Protein AF-A0A832II03-F1 (afdb_monomer_lite)

Organism: Fervidobacterium pennivorans (NCBI:txid93466)

Structure (mmCIF, N/CA/C/O backbone):
data_AF-A0A832II03-F1
#
_entry.id   AF-A0A832II03-F1
#
loop_
_atom_site.group_PDB
_atom_site.id
_atom_site.type_symbol
_atom_site.label_atom_id
_atom_site.label_alt_id
_atom_site.label_comp_id
_atom_site.label_asym_id
_atom_site.label_entity_id
_atom_site.label_seq_id
_atom_site.pdbx_PDB_ins_code
_atom_site.Cartn_x
_atom_site.Cartn_y
_atom_site.Cartn_z
_atom_site.occupancy
_atom_site.B_iso_or_equiv
_atom_site.auth_seq_id
_atom_site.auth_comp_id
_atom_site.auth_asym_id
_atom_site.auth_atom_id
_atom_site.pdbx_PDB_model_num
A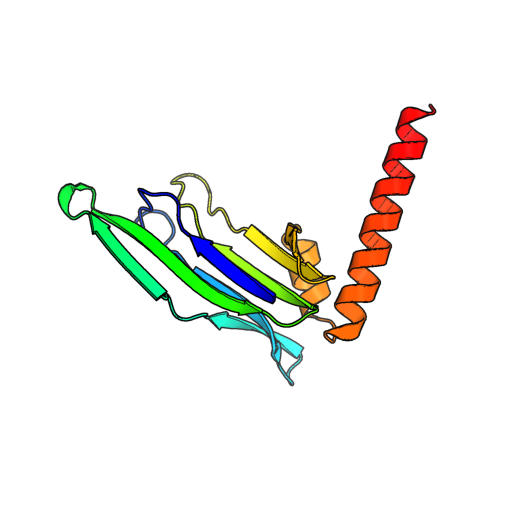TOM 1 N N . MET A 1 1 ? -9.110 -9.026 2.290 1.00 92.88 1 MET A N 1
ATOM 2 C CA . MET A 1 1 ? -9.206 -9.244 0.827 1.00 92.88 1 MET A CA 1
ATOM 3 C C . MET A 1 1 ? -7.901 -9.728 0.183 1.00 92.88 1 MET A C 1
ATOM 5 O O . MET A 1 1 ? -6.821 -9.451 0.701 1.00 92.88 1 MET A O 1
ATOM 9 N N . LEU A 1 2 ? -7.999 -10.399 -0.971 1.00 95.88 2 LEU A N 1
ATOM 10 C CA . LEU A 1 2 ? -6.869 -10.610 -1.886 1.00 95.88 2 LEU A CA 1
ATOM 11 C C . LEU A 1 2 ? -6.604 -9.318 -2.673 1.00 95.88 2 LEU A C 1
ATOM 13 O O . LEU A 1 2 ? -7.540 -8.725 -3.206 1.00 95.88 2 LEU A O 1
ATOM 17 N N . VAL A 1 3 ? -5.347 -8.885 -2.733 1.00 97.06 3 VAL A N 1
ATOM 18 C CA . VAL A 1 3 ? -4.917 -7.654 -3.403 1.00 97.06 3 VAL A CA 1
ATOM 19 C C . VAL A 1 3 ? -3.955 -7.985 -4.539 1.00 97.06 3 VAL A C 1
ATOM 21 O O . VAL A 1 3 ? -3.016 -8.762 -4.360 1.00 97.06 3 VAL A O 1
ATOM 24 N N . PHE A 1 4 ? -4.187 -7.346 -5.687 1.00 97.19 4 PHE A N 1
ATOM 25 C CA . PHE A 1 4 ? -3.299 -7.335 -6.843 1.00 97.19 4 PHE A CA 1
ATOM 26 C C . PHE A 1 4 ? -2.837 -5.895 -7.090 1.00 97.19 4 PHE A C 1
ATOM 28 O O . PHE A 1 4 ? -3.668 -5.001 -7.253 1.00 97.19 4 PHE A O 1
ATOM 35 N N . LEU A 1 5 ? -1.525 -5.671 -7.097 1.00 97.75 5 LEU A N 1
ATOM 36 C CA . LEU A 1 5 ? -0.912 -4.385 -7.436 1.00 97.75 5 LEU A CA 1
ATOM 37 C C . LEU A 1 5 ? 0.228 -4.607 -8.420 1.00 97.75 5 LEU A C 1
ATOM 39 O O . LEU A 1 5 ? 0.957 -5.592 -8.316 1.00 97.75 5 LEU A O 1
ATOM 43 N N . GLU A 1 6 ? 0.424 -3.662 -9.327 1.00 97.75 6 GLU A N 1
ATOM 44 C CA . GLU A 1 6 ? 1.474 -3.726 -10.335 1.00 97.75 6 GLU A CA 1
ATOM 45 C C . GLU A 1 6 ? 2.093 -2.356 -10.588 1.00 97.75 6 GLU A C 1
ATOM 47 O O . GLU A 1 6 ? 1.481 -1.318 -10.328 1.00 97.75 6 GLU A O 1
ATOM 52 N N . THR A 1 7 ? 3.335 -2.350 -11.061 1.00 96.94 7 THR A N 1
ATOM 53 C CA . THR A 1 7 ? 3.971 -1.117 -11.515 1.00 96.94 7 THR A CA 1
ATOM 54 C C . THR A 1 7 ? 3.406 -0.669 -12.854 1.00 96.94 7 THR A C 1
ATOM 56 O O . THR A 1 7 ? 2.843 -1.460 -13.609 1.00 96.94 7 THR A O 1
ATOM 59 N N . THR A 1 8 ? 3.683 0.579 -13.236 1.00 91.75 8 THR A N 1
ATOM 60 C CA . THR A 1 8 ? 3.617 0.935 -14.658 1.00 91.75 8 THR A CA 1
ATOM 61 C C . THR A 1 8 ? 4.563 0.033 -15.483 1.00 91.75 8 THR A C 1
ATOM 63 O O . THR A 1 8 ? 5.588 -0.414 -14.951 1.00 91.75 8 THR A O 1
ATOM 66 N N . PRO A 1 9 ? 4.265 -0.248 -16.770 1.00 86.69 9 PRO A N 1
ATOM 67 C CA . PRO A 1 9 ? 5.037 -1.207 -17.577 1.00 86.69 9 PRO A CA 1
ATOM 68 C C . PRO A 1 9 ? 6.535 -0.894 -17.724 1.00 86.69 9 PRO A C 1
ATOM 70 O O . PRO A 1 9 ? 7.348 -1.796 -17.897 1.00 86.69 9 PRO A O 1
ATOM 73 N N . ASP A 1 10 ? 6.910 0.383 -17.644 1.00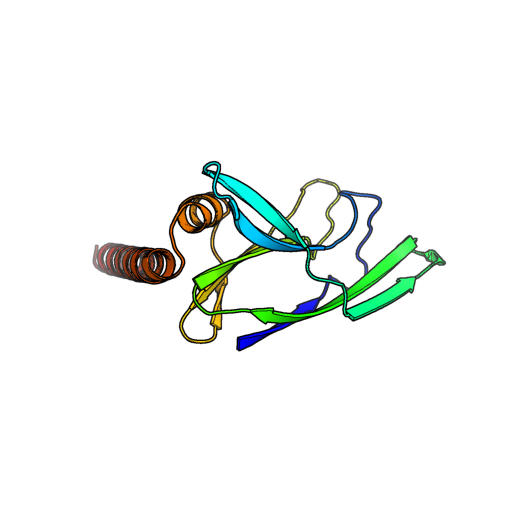 88.31 10 ASP A N 1
ATOM 74 C CA . ASP A 1 10 ? 8.281 0.865 -17.833 1.00 88.31 10 ASP A CA 1
ATOM 75 C C . ASP A 1 10 ? 8.847 1.492 -16.544 1.00 88.31 10 ASP A C 1
ATOM 77 O O . ASP A 1 10 ? 9.435 2.579 -16.569 1.00 88.31 10 ASP A O 1
ATOM 81 N N . PHE A 1 11 ? 8.670 0.837 -15.392 1.00 94.62 11 PHE A N 1
ATOM 82 C CA . PHE A 1 11 ? 9.200 1.349 -14.128 1.00 94.62 11 PHE A CA 1
ATOM 83 C C . PHE A 1 11 ? 10.731 1.454 -14.185 1.00 94.62 11 PHE A C 1
ATOM 85 O O . PHE A 1 11 ? 11.431 0.462 -14.387 1.00 94.62 11 PHE A O 1
ATOM 92 N N . ASP A 1 12 ? 11.263 2.662 -13.982 1.00 93.75 12 ASP A N 1
ATOM 93 C CA . ASP A 1 12 ? 12.704 2.928 -13.993 1.00 93.75 12 ASP A CA 1
ATOM 94 C C . ASP A 1 12 ? 13.235 3.105 -12.559 1.00 93.75 12 ASP A C 1
ATOM 96 O O . ASP A 1 12 ? 13.055 4.179 -11.968 1.00 93.75 12 ASP A O 1
ATOM 100 N N . PRO A 1 13 ? 13.919 2.095 -11.985 1.00 92.50 13 PRO A N 1
ATOM 101 C CA . PRO A 1 13 ? 14.408 2.167 -10.610 1.00 92.50 13 PRO A CA 1
ATOM 102 C C . PRO A 1 13 ? 15.524 3.191 -10.404 1.00 92.50 13 PRO A C 1
ATOM 104 O O . PRO A 1 13 ? 15.794 3.566 -9.265 1.00 92.50 13 PRO A O 1
ATOM 107 N N . ARG A 1 14 ? 16.168 3.677 -11.472 1.00 91.44 14 ARG A N 1
ATOM 108 C CA . ARG A 1 14 ? 17.268 4.650 -11.371 1.00 91.44 14 ARG A CA 1
ATOM 109 C C . ARG A 1 14 ? 16.780 6.050 -11.002 1.00 91.44 14 ARG A C 1
ATOM 111 O O . ARG A 1 14 ? 17.593 6.900 -10.663 1.00 91.44 14 ARG A O 1
ATOM 118 N N . LYS A 1 15 ? 15.468 6.302 -11.085 1.00 88.44 15 LYS A N 1
ATOM 119 C CA . LYS A 1 15 ? 14.873 7.611 -10.788 1.00 88.44 15 LYS A CA 1
ATOM 120 C C . LYS A 1 15 ? 14.687 7.830 -9.288 1.00 88.44 15 LYS A C 1
ATOM 122 O O . LYS A 1 15 ? 15.208 8.792 -8.747 1.00 88.44 15 LYS A O 1
ATOM 127 N N . GLN A 1 16 ? 13.921 6.957 -8.633 1.00 85.38 16 GLN A N 1
ATOM 128 C CA . GLN A 1 16 ? 13.508 7.123 -7.229 1.00 85.38 16 GLN A CA 1
ATOM 129 C C . GLN A 1 16 ? 13.766 5.861 -6.385 1.00 85.38 16 GLN A C 1
ATOM 131 O O . GLN A 1 16 ? 13.291 5.754 -5.256 1.00 85.38 16 GLN A O 1
ATOM 136 N N . GLY A 1 17 ? 14.519 4.891 -6.909 1.00 91.06 17 GLY A N 1
ATOM 137 C CA . GLY A 1 17 ? 14.690 3.568 -6.313 1.00 91.06 17 GLY A CA 1
ATOM 138 C C . GLY A 1 17 ? 13.621 2.573 -6.768 1.00 91.06 17 GLY A C 1
ATOM 139 O O . GLY A 1 17 ? 12.742 2.887 -7.570 1.00 91.06 17 GLY A O 1
ATOM 140 N N . HIS A 1 18 ? 13.706 1.347 -6.257 1.00 94.56 18 HIS A N 1
ATOM 141 C CA . HIS A 1 18 ? 12.824 0.257 -6.667 1.00 94.56 18 HIS A CA 1
ATOM 142 C C . HIS A 1 18 ? 11.373 0.452 -6.209 1.00 94.56 18 HIS A C 1
ATOM 144 O O . HIS A 1 18 ? 11.097 1.036 -5.159 1.00 94.56 18 HIS A O 1
ATOM 150 N N . ALA A 1 19 ? 10.457 -0.082 -7.013 1.00 96.69 19 ALA A N 1
ATOM 151 C CA . ALA A 1 19 ? 9.056 -0.269 -6.674 1.00 96.69 19 ALA A CA 1
ATOM 152 C C . ALA A 1 19 ? 8.891 -1.219 -5.485 1.00 96.69 19 ALA A C 1
ATOM 154 O O . ALA A 1 19 ? 9.604 -2.230 -5.382 1.00 96.69 19 ALA A O 1
ATOM 155 N N . TYR A 1 20 ? 7.917 -0.911 -4.634 1.00 97.81 20 TYR A N 1
ATOM 156 C CA . TYR A 1 20 ? 7.601 -1.689 -3.444 1.00 97.81 20 TYR A CA 1
ATOM 157 C C . TYR A 1 20 ? 6.13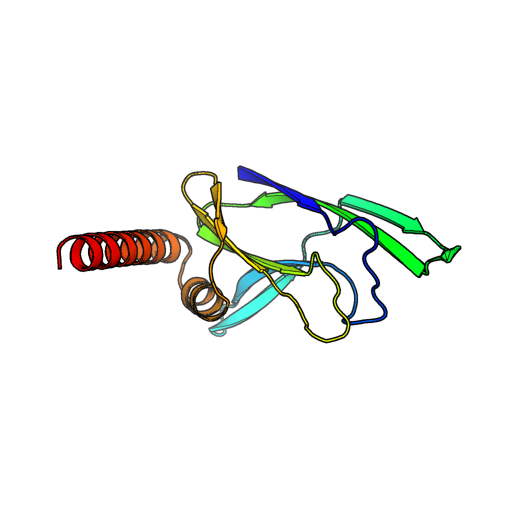1 -1.565 -3.050 1.00 97.81 20 TYR A C 1
ATOM 159 O O . TYR A 1 20 ? 5.448 -0.593 -3.382 1.00 97.81 20 TYR A O 1
ATOM 167 N N . VAL A 1 21 ? 5.699 -2.534 -2.248 1.00 98.50 21 VAL A N 1
ATOM 168 C CA . VAL A 1 21 ? 4.454 -2.520 -1.483 1.00 98.50 21 VAL A CA 1
ATOM 169 C C . VAL A 1 21 ? 4.817 -2.849 -0.038 1.00 98.50 21 VAL A C 1
ATOM 171 O O . VAL A 1 21 ? 5.600 -3.768 0.209 1.00 98.50 21 VAL A O 1
ATOM 174 N N . CYS A 1 22 ? 4.298 -2.093 0.925 1.00 98.56 22 CYS A N 1
ATOM 175 C CA . CYS A 1 22 ? 4.488 -2.399 2.340 1.00 98.56 22 CYS A CA 1
ATOM 176 C C . CYS A 1 22 ? 3.257 -2.064 3.178 1.00 98.56 22 CYS A C 1
ATOM 178 O O . CYS A 1 22 ? 2.506 -1.135 2.877 1.00 98.56 22 CYS A O 1
ATOM 180 N N . PHE A 1 23 ? 3.091 -2.799 4.272 1.00 98.44 23 PHE A N 1
ATOM 181 C CA . PHE A 1 23 ? 2.167 -2.438 5.334 1.00 98.44 23 PHE A CA 1
ATOM 182 C C . PHE A 1 23 ? 2.822 -1.428 6.275 1.00 98.44 23 PHE A C 1
ATOM 184 O O . PHE A 1 23 ? 3.964 -1.615 6.703 1.00 98.44 23 PHE A O 1
ATOM 191 N N . LEU A 1 24 ? 2.078 -0.391 6.655 1.00 98.12 24 LEU A N 1
ATOM 192 C CA . LEU A 1 24 ? 2.457 0.501 7.745 1.00 98.12 24 LEU A CA 1
ATOM 193 C C . LEU A 1 24 ? 1.960 -0.092 9.067 1.00 98.12 24 LEU A C 1
ATOM 195 O O . LEU A 1 24 ? 0.752 -0.196 9.307 1.00 98.12 24 LEU A O 1
ATOM 199 N N . LYS A 1 25 ? 2.892 -0.492 9.936 1.00 94.81 25 LYS A N 1
ATOM 200 C CA . LYS A 1 25 ? 2.588 -1.097 11.240 1.00 94.81 25 LYS A CA 1
ATOM 201 C C . LYS A 1 25 ? 3.130 -0.249 12.381 1.00 94.81 25 LYS A C 1
ATOM 203 O O . LYS A 1 25 ? 4.235 0.277 12.295 1.00 94.81 25 LYS A O 1
ATOM 208 N N . LEU A 1 26 ? 2.353 -0.143 13.456 1.00 94.25 26 LEU A N 1
ATOM 209 C CA . LEU A 1 26 ? 2.800 0.450 14.710 1.00 94.25 26 LEU A CA 1
ATOM 210 C C . LEU A 1 26 ? 3.553 -0.608 15.516 1.00 94.25 26 LEU A C 1
ATOM 212 O O . LEU A 1 26 ? 3.015 -1.680 15.789 1.00 94.25 26 LEU A O 1
ATOM 216 N N . THR A 1 27 ? 4.791 -0.318 15.889 1.00 92.00 27 THR A N 1
ATOM 217 C CA . THR A 1 27 ? 5.566 -1.159 16.801 1.00 92.00 27 THR A CA 1
ATOM 218 C C . THR A 1 27 ? 5.105 -0.963 18.242 1.00 92.00 27 THR A C 1
ATOM 220 O O . THR A 1 27 ? 4.510 0.057 18.588 1.00 92.00 27 THR A O 1
ATOM 223 N N . SER A 1 28 ? 5.471 -1.894 19.125 1.00 89.50 28 SER A N 1
ATOM 224 C CA . SER A 1 28 ? 5.276 -1.751 20.577 1.00 89.50 28 SER A CA 1
ATOM 225 C C . SER A 1 28 ? 5.945 -0.499 21.161 1.00 89.50 28 SER A C 1
ATOM 227 O O . SER A 1 28 ? 5.498 0.025 22.174 1.00 89.50 28 SER A O 1
ATOM 229 N N . SER A 1 29 ? 6.984 0.018 20.500 1.00 89.75 29 SER A N 1
ATOM 230 C CA . SER A 1 29 ? 7.663 1.272 20.848 1.00 89.75 29 SER A CA 1
ATOM 231 C C . SER A 1 29 ? 6.980 2.535 20.305 1.00 89.75 29 SER A C 1
ATOM 233 O O . SER A 1 29 ? 7.541 3.624 20.414 1.00 89.75 29 SER A O 1
ATOM 235 N N . GLY A 1 30 ? 5.803 2.412 19.683 1.00 88.31 30 GLY A N 1
ATOM 236 C CA . GLY A 1 30 ? 5.042 3.539 19.140 1.00 88.31 30 GLY A CA 1
ATOM 237 C C . GLY A 1 30 ? 5.593 4.109 17.827 1.00 88.31 30 GLY A C 1
ATOM 238 O O . GLY A 1 30 ? 5.160 5.176 17.389 1.00 88.31 30 GLY A O 1
ATOM 239 N N . LYS A 1 31 ? 6.540 3.424 17.174 1.00 93.75 31 LYS A N 1
ATOM 240 C CA . LYS A 1 31 ? 7.098 3.840 15.879 1.00 93.75 31 LYS A CA 1
ATOM 241 C C . LYS A 1 31 ? 6.329 3.188 14.739 1.00 93.75 31 LYS A C 1
ATOM 243 O O . LYS A 1 31 ? 5.932 2.032 14.831 1.00 93.75 31 LYS A O 1
ATOM 248 N N . ILE A 1 32 ? 6.157 3.910 13.635 1.00 96.12 32 ILE A N 1
ATOM 249 C CA . ILE A 1 32 ? 5.642 3.308 12.404 1.00 96.12 32 ILE A CA 1
ATOM 250 C C . ILE A 1 32 ? 6.803 2.672 11.646 1.00 96.12 32 ILE A C 1
ATOM 252 O O . ILE A 1 32 ? 7.798 3.338 11.357 1.00 96.12 32 ILE A O 1
ATOM 256 N N . VAL A 1 33 ? 6.651 1.398 11.303 1.00 96.50 33 VAL A N 1
ATOM 257 C CA . VAL A 1 33 ? 7.582 0.636 10.469 1.00 96.50 33 VAL A CA 1
ATOM 258 C C . VAL A 1 33 ? 6.901 0.168 9.190 1.00 96.50 33 VAL A C 1
ATOM 260 O O . VAL A 1 33 ? 5.676 0.051 9.121 1.00 96.50 33 VAL A O 1
ATOM 263 N N . ARG A 1 34 ? 7.725 -0.090 8.173 1.00 97.94 34 ARG A N 1
ATOM 264 C CA . ARG A 1 34 ? 7.312 -0.666 6.895 1.00 97.94 34 ARG A CA 1
ATOM 265 C C . ARG A 1 34 ? 7.591 -2.158 6.922 1.00 97.94 34 ARG A C 1
ATOM 267 O O . ARG A 1 34 ? 8.746 -2.559 7.025 1.00 97.94 34 ARG A O 1
ATOM 274 N N . GLU A 1 35 ? 6.543 -2.960 6.819 1.00 97.94 35 GLU A N 1
ATOM 275 C CA . GLU A 1 35 ? 6.662 -4.396 6.577 1.00 97.94 35 GLU A CA 1
ATOM 276 C C . GLU A 1 35 ? 6.463 -4.648 5.084 1.00 97.94 35 GLU A C 1
ATOM 278 O O . GLU A 1 35 ? 5.356 -4.499 4.566 1.00 97.94 35 GLU A O 1
ATOM 283 N N . PHE A 1 36 ? 7.555 -4.939 4.381 1.00 98.31 36 PHE A N 1
ATOM 284 C CA . PHE A 1 36 ? 7.542 -5.092 2.930 1.00 98.31 36 PHE A CA 1
ATOM 285 C C . PHE A 1 36 ? 6.885 -6.402 2.510 1.00 98.31 36 PHE A C 1
ATOM 287 O O . PHE A 1 36 ? 7.154 -7.459 3.075 1.00 98.31 36 PHE A O 1
ATOM 294 N N . VAL A 1 37 ? 6.044 -6.310 1.485 1.00 98.25 37 VAL A N 1
ATOM 295 C CA . VAL A 1 37 ? 5.423 -7.461 0.839 1.00 98.25 37 VAL A CA 1
ATOM 296 C C . VAL A 1 37 ? 6.370 -7.977 -0.236 1.00 98.25 37 VAL A C 1
ATOM 298 O O . VAL A 1 37 ? 6.865 -7.208 -1.070 1.00 98.25 37 VAL A O 1
ATOM 301 N N . GLU A 1 38 ? 6.613 -9.285 -0.221 1.00 97.38 38 GLU A N 1
ATOM 302 C CA . GLU A 1 38 ? 7.411 -9.942 -1.246 1.00 97.38 38 GLU A CA 1
ATOM 303 C C . GLU A 1 38 ? 6.753 -9.785 -2.618 1.00 97.38 38 GLU A C 1
ATOM 305 O O . GLU A 1 38 ? 5.535 -9.874 -2.786 1.00 97.38 38 GLU A O 1
ATOM 310 N N . ARG A 1 39 ? 7.584 -9.496 -3.612 1.00 96.50 39 ARG A N 1
ATOM 311 C CA . ARG A 1 39 ? 7.132 -9.306 -4.981 1.00 96.50 39 ARG A CA 1
ATOM 312 C C . ARG A 1 39 ? 6.826 -10.659 -5.610 1.00 96.50 39 ARG A C 1
ATOM 314 O O . ARG A 1 39 ? 7.653 -11.559 -5.552 1.00 96.50 39 ARG A O 1
ATOM 321 N N . SER A 1 40 ? 5.679 -10.776 -6.271 1.00 97.19 40 SER A N 1
ATOM 322 C CA . SER A 1 40 ? 5.244 -12.038 -6.875 1.00 97.19 40 SER A CA 1
ATOM 323 C C . SER A 1 40 ? 5.928 -12.319 -8.210 1.00 97.19 40 SER A C 1
ATOM 325 O O . SER A 1 40 ? 6.284 -13.459 -8.487 1.00 97.19 40 SER A O 1
ATOM 327 N N . SER A 1 41 ? 6.127 -11.299 -9.051 1.00 95.06 41 SER A N 1
ATOM 328 C CA . SER A 1 41 ? 6.871 -11.457 -10.306 1.00 95.06 41 SER A CA 1
ATOM 329 C C . SER A 1 41 ? 7.584 -10.171 -10.725 1.00 95.06 41 SER A C 1
ATOM 331 O O . SER A 1 41 ? 7.232 -9.073 -10.286 1.00 95.06 41 SER A O 1
ATOM 333 N N . THR A 1 42 ? 8.617 -10.307 -11.562 1.00 95.94 42 THR A N 1
ATOM 334 C CA . THR A 1 42 ? 9.312 -9.188 -12.220 1.00 95.94 42 THR A CA 1
ATOM 335 C C . THR A 1 42 ? 9.677 -9.568 -13.648 1.00 95.94 42 THR A C 1
ATOM 337 O O . THR A 1 42 ? 10.212 -10.651 -13.873 1.00 95.94 42 THR A O 1
ATOM 340 N N . ILE A 1 43 ? 9.469 -8.652 -14.591 1.00 95.94 43 ILE A N 1
ATOM 341 C CA . ILE A 1 43 ? 9.940 -8.759 -15.974 1.00 95.94 43 ILE A CA 1
ATOM 342 C C . ILE A 1 43 ? 10.904 -7.602 -16.227 1.00 95.94 43 ILE A C 1
ATOM 344 O O . ILE A 1 43 ? 10.499 -6.443 -16.241 1.00 95.94 43 ILE A O 1
ATOM 348 N N . TRP A 1 44 ? 12.191 -7.911 -16.394 1.00 96.12 44 TRP A N 1
ATOM 349 C CA . TRP A 1 44 ? 13.236 -6.916 -16.644 1.00 96.12 44 TRP A CA 1
ATOM 350 C C . TRP A 1 44 ? 13.416 -6.656 -18.143 1.00 96.12 44 TRP A C 1
ATOM 352 O O . TRP A 1 44 ? 13.588 -7.583 -18.934 1.00 96.12 44 TRP A O 1
ATOM 362 N N . HIS A 1 45 ? 13.445 -5.383 -18.530 1.00 93.25 45 HIS A N 1
ATOM 363 C CA . HIS A 1 45 ? 13.674 -4.934 -19.898 1.00 93.25 45 HIS A CA 1
ATOM 364 C C . HIS A 1 45 ? 15.071 -4.329 -20.035 1.00 93.25 45 HIS A C 1
ATOM 366 O O . HIS A 1 45 ? 15.276 -3.129 -19.835 1.00 93.25 45 HIS A O 1
ATOM 372 N N . ASP A 1 46 ? 16.045 -5.151 -20.434 1.00 92.00 46 ASP A N 1
ATOM 373 C CA . ASP A 1 46 ? 17.456 -4.762 -20.368 1.00 92.00 46 ASP A CA 1
ATOM 374 C C . ASP A 1 46 ? 17.813 -3.532 -21.214 1.00 92.00 46 ASP A C 1
ATOM 376 O O . ASP A 1 46 ? 18.511 -2.637 -20.743 1.00 92.00 46 ASP A O 1
ATOM 380 N N . ARG A 1 47 ? 17.260 -3.416 -22.426 1.00 93.75 47 ARG A N 1
ATOM 381 C CA . ARG A 1 47 ? 17.524 -2.266 -23.308 1.00 93.75 47 ARG A CA 1
ATOM 382 C C . ARG A 1 47 ? 17.071 -0.936 -22.700 1.00 93.75 47 ARG A C 1
ATOM 384 O O . ARG A 1 47 ? 17.733 0.080 -22.886 1.00 93.75 47 ARG A O 1
ATOM 391 N N . ARG A 1 48 ? 15.933 -0.931 -22.002 1.00 90.62 48 ARG A N 1
ATOM 392 C CA . ARG A 1 48 ? 15.365 0.273 -21.372 1.00 90.62 48 ARG A CA 1
ATOM 393 C C . ARG A 1 48 ? 15.893 0.480 -19.951 1.00 90.62 48 ARG A C 1
ATOM 395 O O . ARG A 1 48 ? 15.813 1.593 -19.433 1.00 90.62 48 ARG A O 1
ATOM 402 N N . LYS A 1 49 ? 16.471 -0.570 -19.354 1.00 93.69 49 LYS A N 1
ATOM 403 C CA . LYS A 1 49 ? 16.828 -0.659 -17.932 1.00 93.69 49 LYS A CA 1
ATOM 404 C C . LYS A 1 49 ? 15.616 -0.357 -17.036 1.00 93.69 49 LYS A C 1
ATOM 406 O O . LYS A 1 49 ? 15.738 0.320 -16.018 1.00 93.69 49 LYS A O 1
ATOM 411 N N . THR A 1 50 ? 14.450 -0.836 -17.464 1.00 95.38 50 THR A N 1
ATOM 412 C CA . THR A 1 50 ? 13.159 -0.721 -16.772 1.00 95.38 50 THR A CA 1
ATOM 413 C C . THR A 1 50 ? 12.624 -2.106 -16.438 1.00 95.38 50 THR A C 1
ATOM 415 O O . THR A 1 50 ? 13.143 -3.112 -16.925 1.00 95.38 50 THR A O 1
ATOM 418 N N . TYR A 1 51 ? 11.587 -2.180 -15.611 1.00 95.62 51 TYR A N 1
ATOM 419 C CA . TYR A 1 51 ? 10.878 -3.429 -15.373 1.00 95.62 51 TYR A CA 1
ATOM 420 C C . TYR A 1 51 ? 9.388 -3.233 -15.139 1.00 95.62 51 TYR A C 1
ATOM 422 O O . TYR A 1 51 ? 8.936 -2.156 -14.758 1.00 95.62 51 TYR A O 1
ATOM 430 N N . PHE A 1 52 ? 8.661 -4.330 -15.303 1.00 96.56 52 PHE A N 1
ATOM 431 C CA . PHE A 1 52 ? 7.323 -4.522 -14.770 1.00 96.56 52 PHE A CA 1
ATOM 432 C C . PHE A 1 52 ? 7.399 -5.425 -13.535 1.00 96.56 52 PHE A C 1
ATOM 434 O O . PHE A 1 52 ? 8.176 -6.382 -13.514 1.00 96.56 52 PHE A O 1
ATOM 441 N N . ALA A 1 53 ? 6.628 -5.128 -12.495 1.00 97.50 53 ALA A N 1
ATOM 442 C CA . ALA A 1 53 ? 6.527 -5.965 -11.304 1.00 97.50 53 ALA A CA 1
ATOM 443 C C . ALA A 1 53 ? 5.095 -6.019 -10.790 1.00 97.50 53 ALA A C 1
ATOM 445 O O . ALA A 1 53 ? 4.389 -5.015 -10.847 1.00 97.50 53 ALA A O 1
ATOM 446 N N . CYS A 1 54 ? 4.713 -7.157 -10.209 1.00 97.88 54 CYS A N 1
ATOM 447 C CA . CYS A 1 54 ? 3.427 -7.312 -9.538 1.00 97.88 54 CYS A CA 1
ATOM 448 C C . CYS A 1 54 ? 3.559 -7.924 -8.137 1.00 97.88 54 CYS A C 1
ATOM 450 O O . CYS A 1 54 ? 4.539 -8.602 -7.806 1.00 97.88 54 CYS A O 1
ATOM 452 N N . TRP A 1 55 ? 2.534 -7.680 -7.327 1.00 98.44 55 TRP A N 1
ATOM 453 C CA . TRP A 1 55 ? 2.351 -8.194 -5.978 1.00 98.44 55 TRP A CA 1
ATOM 454 C C . TRP A 1 55 ? 0.964 -8.811 -5.854 1.00 98.44 55 TRP A C 1
ATOM 456 O O . TRP A 1 55 ? -0.039 -8.156 -6.137 1.00 98.44 55 TRP A O 1
ATOM 466 N N . HIS A 1 56 ? 0.924 -10.046 -5.366 1.00 97.69 56 HIS A N 1
ATOM 467 C CA . HIS A 1 56 ? -0.277 -10.771 -4.974 1.00 97.69 56 HIS A CA 1
ATOM 468 C C . HIS A 1 56 ? -0.172 -11.086 -3.489 1.00 97.69 56 HIS A C 1
ATOM 470 O O . HIS A 1 56 ? 0.723 -11.818 -3.068 1.00 97.69 56 HIS A O 1
ATOM 476 N N . PHE A 1 57 ? -1.064 -10.524 -2.680 1.00 97.88 57 PHE A N 1
ATOM 477 C CA . PHE A 1 57 ? -0.997 -10.700 -1.234 1.00 97.88 57 PHE A CA 1
ATOM 478 C C . PHE A 1 57 ? -2.364 -10.563 -0.580 1.00 97.88 57 PHE A C 1
ATOM 480 O O . PHE A 1 57 ? -3.279 -9.934 -1.111 1.00 97.88 57 PHE A O 1
ATOM 487 N N . VAL A 1 58 ? -2.503 -11.156 0.602 1.00 97.56 58 VAL A N 1
ATOM 488 C CA . VAL A 1 58 ? -3.692 -10.982 1.434 1.00 97.56 58 VAL A CA 1
ATOM 489 C C . VAL A 1 58 ? -3.488 -9.759 2.314 1.00 97.56 58 VAL A C 1
ATOM 491 O O . VAL A 1 58 ? -2.508 -9.669 3.053 1.00 97.56 58 VAL A O 1
ATOM 494 N N . ALA A 1 59 ? -4.432 -8.826 2.249 1.00 97.12 59 ALA A N 1
ATOM 495 C CA . ALA A 1 59 ? -4.456 -7.656 3.109 1.00 97.12 59 ALA A CA 1
ATOM 496 C C . ALA A 1 59 ? -5.616 -7.778 4.114 1.00 97.12 59 ALA A C 1
ATOM 498 O O . ALA A 1 59 ? -6.770 -7.955 3.690 1.00 97.12 59 ALA A O 1
ATOM 499 N N . PRO A 1 60 ? -5.338 -7.723 5.432 1.00 96.31 60 PRO A N 1
ATOM 500 C CA . PRO A 1 60 ? -6.382 -7.769 6.444 1.00 96.31 60 PRO A CA 1
ATOM 501 C C . PRO A 1 60 ? -7.171 -6.458 6.479 1.00 96.31 60 PRO A C 1
ATOM 503 O O . PRO A 1 60 ? -6.667 -5.394 6.116 1.00 96.31 60 PRO A O 1
ATOM 506 N N . GLU A 1 61 ? -8.403 -6.541 6.964 1.00 96.12 61 GLU A N 1
ATOM 507 C CA . GLU A 1 61 ? -9.258 -5.382 7.206 1.00 96.12 61 GLU A CA 1
ATOM 508 C C . GLU A 1 61 ? -8.562 -4.369 8.144 1.00 96.12 61 GLU A C 1
ATOM 510 O O . GLU A 1 61 ? -7.939 -4.742 9.144 1.00 96.12 61 GLU A O 1
ATOM 515 N N . GLY A 1 62 ? -8.616 -3.080 7.801 1.00 96.69 62 GLY A N 1
ATOM 516 C CA . GLY A 1 62 ? -7.918 -2.006 8.516 1.00 96.69 62 GLY A CA 1
ATOM 517 C C . GLY A 1 62 ? -6.402 -1.937 8.263 1.00 96.69 62 GLY A C 1
ATOM 518 O O . GLY A 1 62 ? -5.697 -1.153 8.915 1.00 96.69 62 GLY A O 1
ATOM 519 N N . ALA A 1 63 ? -5.857 -2.739 7.341 1.00 97.56 63 ALA A N 1
ATOM 520 C CA . ALA A 1 63 ? -4.471 -2.588 6.905 1.00 97.56 63 ALA A CA 1
ATOM 521 C C . ALA A 1 63 ? -4.263 -1.232 6.224 1.00 97.56 63 ALA A C 1
ATOM 523 O O . ALA A 1 63 ? -5.076 -0.813 5.404 1.00 97.56 63 ALA A O 1
ATOM 524 N N . VAL A 1 64 ? -3.143 -0.581 6.540 1.00 98.31 64 VAL A N 1
ATOM 525 C CA . VAL A 1 64 ? -2.687 0.632 5.854 1.00 98.31 64 VAL A CA 1
ATOM 526 C C . VAL A 1 64 ? -1.488 0.258 4.999 1.00 98.31 64 VAL A C 1
ATOM 528 O O . VAL A 1 64 ? -0.546 -0.361 5.497 1.00 98.31 64 VAL A O 1
ATOM 531 N N . ILE A 1 65 ? -1.536 0.612 3.722 1.00 98.56 65 ILE A N 1
ATOM 532 C CA . ILE A 1 65 ? -0.564 0.193 2.715 1.00 98.56 65 ILE A CA 1
ATOM 533 C C . ILE A 1 65 ? 0.093 1.441 2.131 1.00 98.56 65 ILE A C 1
ATOM 535 O O . ILE A 1 65 ? -0.599 2.376 1.732 1.00 98.56 65 ILE A O 1
ATOM 539 N N . GLU A 1 66 ? 1.422 1.446 2.074 1.00 98.56 66 GLU A N 1
ATOM 540 C CA . GLU A 1 66 ? 2.212 2.410 1.306 1.00 98.56 66 GLU A CA 1
ATOM 541 C C . GLU A 1 66 ? 2.826 1.686 0.106 1.00 98.56 66 GLU A C 1
ATOM 543 O O . GLU A 1 66 ? 3.373 0.584 0.231 1.00 98.56 66 GLU A O 1
ATOM 548 N N . THR A 1 67 ? 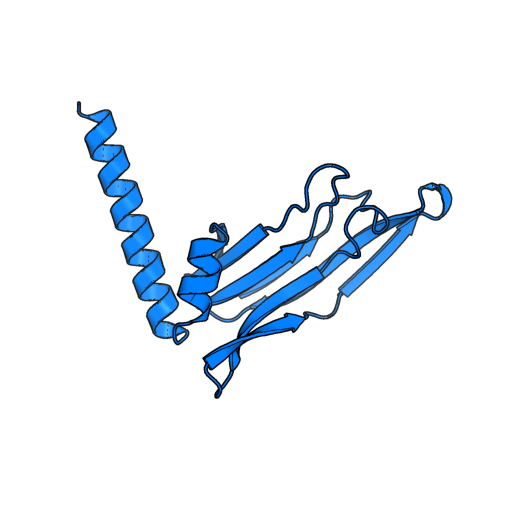2.758 2.322 -1.057 1.00 98.06 67 THR A N 1
ATOM 549 C CA . THR A 1 67 ? 3.261 1.759 -2.306 1.00 98.06 67 THR A CA 1
ATOM 550 C C . THR A 1 67 ? 4.083 2.776 -3.081 1.00 98.06 67 THR A C 1
ATOM 552 O O . THR A 1 67 ? 3.856 3.986 -2.995 1.00 98.06 67 THR A O 1
ATOM 555 N N . ARG A 1 68 ? 5.011 2.259 -3.882 1.00 96.25 68 ARG A N 1
ATOM 556 C CA . ARG A 1 68 ? 5.638 2.974 -4.990 1.00 96.25 68 ARG A CA 1
ATOM 557 C C . ARG A 1 68 ? 5.500 2.103 -6.228 1.00 96.25 68 ARG A C 1
ATOM 559 O O . ARG A 1 68 ? 6.239 1.130 -6.376 1.00 96.25 68 ARG A O 1
ATOM 566 N N . LEU A 1 69 ? 4.547 2.450 -7.087 1.00 95.69 69 LEU A N 1
ATOM 567 C CA . LEU A 1 69 ? 4.212 1.691 -8.299 1.00 95.69 69 LEU A CA 1
ATOM 568 C C . LEU A 1 69 ? 4.535 2.460 -9.590 1.00 95.69 69 LEU A C 1
ATOM 570 O O . LEU A 1 69 ? 4.619 1.863 -10.661 1.00 95.69 69 LEU A O 1
ATOM 574 N N . SER A 1 70 ? 4.796 3.765 -9.495 1.00 92.69 70 SER A N 1
ATOM 575 C CA . SER A 1 70 ? 5.288 4.599 -10.592 1.00 92.69 70 SER A CA 1
ATOM 576 C C . SER A 1 70 ? 6.655 5.201 -10.249 1.00 92.69 70 SER A C 1
ATOM 578 O O . SER A 1 70 ? 7.035 5.344 -9.084 1.00 92.69 70 SER A O 1
ATOM 580 N N . ALA A 1 71 ? 7.426 5.536 -11.285 1.00 87.38 71 ALA A N 1
ATOM 581 C CA . ALA A 1 71 ? 8.712 6.210 -11.147 1.00 87.38 71 ALA A CA 1
ATOM 582 C C . ALA A 1 71 ? 8.763 7.436 -12.060 1.00 87.38 71 ALA A C 1
ATOM 584 O O . ALA A 1 71 ? 8.859 7.320 -13.288 1.00 87.38 71 ALA A O 1
ATOM 585 N N . HIS A 1 72 ? 8.762 8.623 -11.456 1.00 82.38 72 HIS A N 1
ATOM 586 C CA . HIS A 1 72 ? 8.913 9.887 -12.164 1.00 82.38 72 HIS A CA 1
ATOM 587 C C . HIS A 1 72 ? 10.200 10.603 -11.739 1.00 82.38 72 HIS A C 1
ATOM 589 O O . HIS A 1 72 ? 10.611 10.581 -10.582 1.00 82.38 72 HIS A O 1
ATOM 595 N N . TRP A 1 73 ? 10.871 11.255 -12.690 1.00 81.50 73 TRP A N 1
ATOM 596 C CA . TRP A 1 73 ? 12.170 11.884 -12.431 1.00 81.50 73 TRP A CA 1
ATOM 597 C C . TRP A 1 73 ? 12.053 13.161 -11.584 1.00 81.50 73 TRP A C 1
ATOM 599 O O . TRP A 1 73 ? 12.962 13.478 -10.831 1.00 81.50 73 TRP A O 1
ATOM 609 N N . ARG A 1 74 ? 10.919 13.875 -11.670 1.00 84.31 74 ARG A N 1
ATOM 610 C CA . ARG A 1 74 ? 10.644 15.086 -10.864 1.00 84.31 74 ARG A CA 1
ATOM 611 C C . ARG A 1 74 ? 10.017 14.812 -9.500 1.00 84.31 74 ARG A C 1
ATOM 613 O O . ARG A 1 74 ? 10.009 15.707 -8.664 1.00 84.31 74 ARG A O 1
ATOM 620 N N . LYS A 1 75 ? 9.390 13.650 -9.309 1.00 84.25 75 LYS A N 1
ATOM 621 C CA . LYS A 1 75 ? 8.483 13.424 -8.180 1.00 84.25 75 LYS A CA 1
ATOM 622 C C . LYS A 1 75 ? 8.547 11.976 -7.720 1.00 84.25 75 LYS A C 1
ATOM 624 O O . LYS A 1 75 ? 8.369 11.067 -8.526 1.00 84.25 75 LYS A O 1
ATOM 629 N N . ASP A 1 76 ? 8.774 11.789 -6.424 1.00 85.94 76 ASP A N 1
ATOM 630 C CA . ASP A 1 76 ? 8.568 10.506 -5.757 1.00 85.94 76 ASP A CA 1
ATOM 631 C C . ASP A 1 76 ? 7.065 10.330 -5.517 1.00 85.94 76 ASP A C 1
ATOM 633 O O . ASP A 1 76 ? 6.474 10.963 -4.639 1.00 85.94 76 ASP A O 1
ATOM 637 N N . GLU A 1 77 ? 6.426 9.538 -6.371 1.00 88.25 77 GLU A N 1
ATOM 638 C CA . GLU A 1 77 ? 5.000 9.253 -6.285 1.00 88.25 77 GLU A CA 1
ATOM 639 C C . GLU A 1 77 ? 4.774 8.022 -5.417 1.00 88.25 77 GLU A C 1
ATOM 641 O O . GLU A 1 77 ? 4.970 6.881 -5.835 1.00 88.25 77 GLU A O 1
ATOM 646 N N . ARG A 1 78 ? 4.365 8.286 -4.177 1.00 94.81 78 ARG A N 1
ATOM 647 C CA . ARG A 1 78 ? 3.894 7.262 -3.252 1.00 94.81 78 ARG A CA 1
ATOM 648 C C . ARG A 1 78 ? 2.385 7.308 -3.180 1.00 94.81 78 ARG A C 1
ATOM 650 O O . ARG A 1 78 ? 1.795 8.386 -3.073 1.00 94.81 78 ARG A O 1
ATOM 657 N N . GLU A 1 79 ? 1.777 6.136 -3.197 1.00 97.12 79 GLU A N 1
ATOM 658 C CA . GLU A 1 79 ? 0.338 5.987 -3.040 1.00 97.12 79 GLU A CA 1
ATOM 659 C C . GLU A 1 79 ? 0.040 5.250 -1.745 1.00 97.12 79 GLU A C 1
ATOM 661 O O . GLU A 1 79 ? 0.772 4.341 -1.342 1.00 97.12 79 GLU A O 1
ATOM 666 N N . TYR A 1 80 ? -1.039 5.671 -1.095 1.00 98.38 80 TYR A N 1
ATOM 667 C CA . TYR A 1 80 ? -1.432 5.185 0.212 1.00 98.38 80 TYR A CA 1
ATOM 668 C C . TYR A 1 80 ? -2.863 4.676 0.167 1.00 98.38 80 TYR A C 1
ATOM 670 O O . TYR A 1 80 ? -3.731 5.288 -0.461 1.00 98.38 80 TYR A O 1
ATOM 678 N N . TYR A 1 81 ? -3.106 3.569 0.861 1.00 98.31 81 TYR A N 1
ATOM 679 C CA . TYR A 1 81 ? -4.409 2.921 0.899 1.00 98.31 81 TYR A CA 1
ATOM 680 C C . TYR A 1 81 ? -4.760 2.459 2.308 1.00 98.31 81 TYR A C 1
ATOM 682 O O . TYR A 1 81 ? -3.874 2.133 3.100 1.00 98.31 81 TYR A O 1
ATOM 690 N N . ILE A 1 82 ? -6.058 2.365 2.586 1.00 98.06 82 ILE A N 1
ATOM 691 C CA . ILE A 1 82 ? -6.603 1.577 3.692 1.00 98.06 82 ILE A CA 1
ATOM 692 C C . ILE A 1 82 ? -7.539 0.496 3.143 1.00 98.06 82 ILE A C 1
ATOM 694 O O . ILE A 1 82 ? -8.281 0.737 2.190 1.00 98.06 82 ILE A O 1
ATOM 698 N N . VAL A 1 83 ? -7.493 -0.694 3.739 1.00 97.44 83 VAL A N 1
ATOM 699 C CA . VAL A 1 83 ? -8.434 -1.783 3.449 1.00 97.44 83 VAL A CA 1
ATOM 700 C C . VAL A 1 83 ? -9.670 -1.617 4.326 1.00 97.44 83 VAL A C 1
ATOM 702 O O . VAL A 1 83 ? -9.548 -1.695 5.550 1.00 97.44 83 VAL A O 1
ATOM 705 N N . VAL A 1 84 ? -10.829 -1.372 3.716 1.00 96.19 84 VAL A N 1
ATOM 706 C CA . VAL A 1 84 ? -12.123 -1.293 4.412 1.00 96.19 84 VAL A CA 1
ATOM 707 C C . VAL A 1 84 ? -13.224 -1.915 3.559 1.00 96.19 84 VAL A C 1
ATOM 709 O O . VAL A 1 84 ? -13.325 -1.604 2.370 1.00 96.19 84 VAL A O 1
ATOM 712 N N . ASP A 1 85 ? -14.063 -2.742 4.179 1.00 94.50 85 ASP A N 1
ATOM 713 C CA . ASP A 1 85 ? -15.182 -3.468 3.576 1.00 94.50 85 ASP A CA 1
ATOM 714 C C . ASP A 1 85 ? -14.727 -4.260 2.328 1.00 94.50 85 ASP A C 1
ATOM 716 O O . ASP A 1 85 ? -15.317 -4.158 1.249 1.00 94.50 85 ASP A O 1
ATOM 720 N N . ASP A 1 86 ? -13.610 -4.991 2.473 1.00 93.50 86 ASP A N 1
ATOM 721 C CA . ASP A 1 86 ? -12.936 -5.748 1.404 1.00 93.50 86 ASP A CA 1
ATOM 722 C C . ASP A 1 86 ? -12.628 -4.913 0.147 1.00 93.50 86 ASP A C 1
ATOM 724 O O . ASP A 1 86 ? -12.695 -5.396 -0.986 1.00 93.50 86 ASP A O 1
ATOM 728 N N . LYS A 1 87 ? -12.271 -3.636 0.330 1.00 95.56 87 LYS A N 1
ATOM 729 C CA . LYS A 1 87 ? -11.839 -2.735 -0.748 1.00 95.56 87 LYS A CA 1
ATOM 730 C C . LYS A 1 87 ? -10.617 -1.919 -0.351 1.00 95.56 87 LYS A C 1
ATOM 732 O O . LYS A 1 87 ? -10.446 -1.556 0.811 1.00 95.56 87 LYS A O 1
ATOM 737 N N . LEU A 1 88 ? -9.795 -1.577 -1.344 1.00 96.81 88 LEU A N 1
ATOM 738 C CA . LEU A 1 88 ? -8.737 -0.581 -1.196 1.00 96.81 88 LEU A CA 1
ATOM 739 C C . LEU A 1 88 ? -9.304 0.818 -1.408 1.00 96.81 88 LEU A C 1
ATOM 741 O O . LEU A 1 88 ? -9.767 1.156 -2.497 1.00 96.81 88 LEU A O 1
ATOM 745 N N . HIS A 1 89 ? -9.197 1.652 -0.383 1.00 97.25 89 HIS A N 1
ATOM 746 C CA . HIS A 1 89 ? -9.553 3.062 -0.457 1.00 97.25 89 HIS A CA 1
ATOM 747 C C . HIS A 1 89 ? -8.286 3.897 -0.493 1.00 97.25 89 HIS A C 1
ATOM 749 O O . HIS A 1 89 ? -7.471 3.826 0.428 1.00 97.25 89 HIS A O 1
ATOM 755 N N . LYS A 1 90 ? -8.112 4.689 -1.555 1.00 97.25 90 LYS A N 1
ATOM 756 C CA . LYS A 1 90 ? -6.973 5.602 -1.677 1.00 97.25 90 LYS A CA 1
ATOM 757 C C . LYS A 1 90 ? -7.107 6.727 -0.653 1.00 97.25 90 LYS A C 1
ATOM 759 O O . LYS A 1 90 ? -8.156 7.360 -0.550 1.00 97.25 90 LYS A O 1
ATOM 764 N N . ILE A 1 91 ? -6.032 6.979 0.078 1.00 97.50 91 ILE A N 1
ATOM 765 C CA . ILE A 1 91 ? -5.932 8.020 1.103 1.00 97.50 91 ILE A CA 1
ATOM 766 C C . ILE A 1 91 ? -4.685 8.863 0.857 1.00 97.50 91 ILE A C 1
ATOM 768 O O . ILE A 1 91 ? -3.801 8.487 0.083 1.00 97.50 91 ILE A O 1
ATOM 772 N N . ASN A 1 92 ? -4.613 10.032 1.485 1.00 96.56 92 ASN A N 1
ATOM 773 C CA . ASN A 1 92 ? -3.395 10.835 1.423 1.00 96.56 92 ASN A CA 1
ATOM 774 C C . ASN A 1 92 ? -2.353 10.349 2.450 1.00 96.56 92 ASN A C 1
ATOM 776 O O . ASN A 1 92 ? -2.644 9.553 3.343 1.00 96.56 92 ASN A O 1
ATOM 780 N N . ALA A 1 93 ? -1.116 10.834 2.319 1.00 96.69 93 ALA A N 1
ATOM 781 C CA . ALA A 1 93 ? -0.022 10.424 3.197 1.00 96.69 93 ALA A CA 1
ATOM 782 C C . ALA A 1 93 ? -0.300 10.746 4.676 1.00 96.69 93 ALA A C 1
ATOM 784 O O . ALA A 1 93 ? -0.036 9.911 5.538 1.00 96.69 93 ALA A O 1
ATOM 785 N N . LEU A 1 94 ? -0.852 11.927 4.979 1.00 95.81 94 LEU A N 1
ATOM 786 C CA . LEU A 1 94 ? -1.154 12.330 6.354 1.00 95.81 94 LEU A CA 1
ATOM 787 C C . LEU A 1 94 ? -2.158 11.363 6.994 1.00 95.81 94 LEU A C 1
ATOM 789 O O . LEU A 1 94 ? -1.866 10.801 8.048 1.00 95.81 94 LEU A O 1
ATOM 793 N N . GLU A 1 95 ? -3.268 11.092 6.305 1.00 96.62 95 GLU A N 1
ATOM 794 C CA . GLU A 1 95 ? -4.282 10.119 6.727 1.00 96.62 95 GLU A CA 1
ATOM 795 C C . GLU A 1 95 ? -3.658 8.738 6.963 1.00 96.62 95 GLU A C 1
ATOM 797 O O . GLU A 1 95 ? -3.925 8.102 7.980 1.00 96.62 95 GLU A O 1
ATOM 802 N N . ALA A 1 96 ? -2.776 8.281 6.070 1.00 97.69 96 ALA A N 1
ATOM 803 C CA . ALA A 1 96 ? -2.123 6.983 6.206 1.00 97.69 96 ALA A CA 1
ATOM 804 C C . ALA A 1 96 ? -1.281 6.881 7.484 1.00 97.69 96 ALA A C 1
ATOM 806 O O . ALA A 1 96 ? -1.391 5.899 8.220 1.00 97.69 96 ALA A O 1
ATOM 807 N N . PHE A 1 97 ? -0.468 7.897 7.787 1.00 96.50 97 PHE A N 1
ATOM 808 C CA . PHE A 1 97 ? 0.340 7.904 9.007 1.00 96.50 97 PHE A CA 1
ATOM 809 C C . PHE A 1 97 ? -0.508 8.100 10.270 1.00 96.50 97 PHE A C 1
ATOM 811 O O . PHE A 1 97 ? -0.186 7.521 11.304 1.00 96.50 97 PHE A O 1
ATOM 818 N N . GLU A 1 98 ? -1.591 8.875 10.222 1.00 95.62 98 GLU A N 1
ATOM 819 C CA . GLU A 1 98 ? -2.525 9.012 11.347 1.00 95.62 98 GLU A CA 1
ATOM 820 C C . GLU A 1 98 ? -3.257 7.703 11.653 1.00 95.62 98 GLU A C 1
ATOM 822 O O . GLU A 1 98 ? -3.319 7.287 12.811 1.00 95.62 98 GLU A O 1
ATOM 827 N N . LEU A 1 99 ? -3.748 7.016 10.622 1.00 96.88 99 LEU A N 1
ATOM 828 C CA . LEU A 1 99 ? -4.402 5.717 10.754 1.00 96.88 99 LEU A CA 1
ATOM 829 C C . LEU A 1 99 ? -3.404 4.648 11.214 1.00 96.88 99 LEU A C 1
ATOM 831 O O . LEU A 1 99 ? -3.692 3.883 12.132 1.00 96.88 99 LEU A O 1
ATOM 835 N N . ALA A 1 100 ? -2.189 4.620 10.664 1.00 96.19 100 ALA A N 1
ATOM 836 C CA . ALA A 1 100 ? -1.171 3.650 11.063 1.00 96.19 100 ALA A CA 1
ATOM 837 C C . ALA A 1 100 ? -0.773 3.760 12.549 1.00 96.19 100 ALA A C 1
ATOM 839 O O . ALA A 1 100 ? -0.383 2.751 13.134 1.00 96.19 100 ALA A O 1
ATOM 840 N N . ARG A 1 101 ? -0.932 4.935 13.183 1.00 95.19 101 ARG A N 1
ATOM 841 C CA . ARG A 1 101 ? -0.733 5.135 14.637 1.00 95.19 101 ARG A CA 1
ATOM 842 C C . ARG A 1 101 ? -1.848 4.560 15.511 1.00 95.19 101 ARG A C 1
ATOM 844 O O . ARG A 1 101 ? -1.710 4.566 16.730 1.00 95.19 101 ARG A O 1
ATOM 851 N N . LYS A 1 102 ? -2.945 4.092 14.923 1.00 93.94 102 LYS A N 1
ATOM 852 C CA . LYS A 1 102 ? -4.098 3.550 15.647 1.00 93.94 102 LYS A CA 1
ATOM 853 C C . LYS A 1 102 ? -4.140 2.023 15.572 1.00 93.94 102 LYS A C 1
ATOM 855 O O . LYS A 1 102 ? -3.620 1.448 14.606 1.00 93.94 102 LYS A O 1
ATOM 860 N N . PRO A 1 103 ? -4.774 1.345 16.540 1.00 89.88 103 PRO A N 1
ATOM 861 C CA . PRO A 1 103 ? -5.134 -0.065 16.420 1.00 89.88 103 PRO A CA 1
ATOM 862 C C . PRO A 1 103 ? -6.054 -0.322 15.210 1.00 89.88 103 PRO A C 1
ATOM 864 O O . PRO A 1 103 ? -6.865 0.545 14.882 1.00 89.88 103 PRO A O 1
ATOM 867 N N . PRO A 1 104 ? -6.003 -1.504 14.561 1.00 86.50 104 PRO A N 1
ATOM 868 C CA . PRO A 1 104 ? -6.756 -1.777 13.330 1.00 86.50 104 PRO A CA 1
ATOM 869 C C . PRO A 1 104 ? -8.258 -1.465 13.380 1.00 86.50 104 PRO A C 1
ATOM 871 O O . PRO A 1 104 ? -8.782 -0.882 12.438 1.00 86.50 104 PRO A O 1
ATOM 874 N N . LYS A 1 105 ? -8.945 -1.788 14.485 1.00 88.81 105 LYS A N 1
ATOM 875 C CA . LYS A 1 105 ? -10.386 -1.516 14.637 1.00 88.81 105 LYS A CA 1
ATOM 876 C C . LYS A 1 105 ? -10.703 -0.017 14.595 1.00 88.81 105 LYS A C 1
ATOM 878 O O . LYS A 1 105 ? -11.603 0.400 13.874 1.00 88.81 105 LYS A O 1
ATOM 883 N N . GLU A 1 106 ? -9.917 0.791 15.303 1.00 94.31 106 GLU A N 1
ATOM 884 C CA . GLU A 1 106 ? -10.090 2.249 15.345 1.00 94.31 106 GLU A CA 1
ATOM 885 C C . GLU A 1 106 ? -9.803 2.907 13.993 1.00 94.31 106 GLU A C 1
ATOM 887 O O . GLU A 1 106 ? -10.388 3.937 13.666 1.00 94.31 106 GLU A O 1
ATOM 892 N N . ARG A 1 107 ? -8.918 2.320 13.175 1.00 95.00 107 ARG A N 1
ATOM 893 C CA . ARG A 1 107 ? -8.628 2.844 11.829 1.00 95.00 107 ARG A CA 1
ATOM 894 C C . ARG A 1 107 ? -9.876 2.882 10.965 1.00 95.00 107 A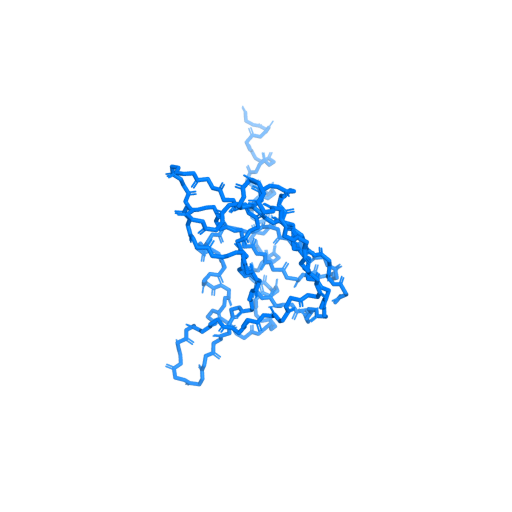RG A C 1
ATOM 896 O O . ARG A 1 107 ? -10.107 3.869 10.276 1.00 95.00 107 ARG A O 1
ATOM 903 N N . ILE A 1 108 ? -10.662 1.810 11.009 1.00 95.12 108 ILE A N 1
ATOM 904 C CA . ILE A 1 108 ? -11.869 1.660 10.197 1.00 95.12 108 ILE A CA 1
ATOM 905 C C . ILE A 1 108 ? -12.910 2.694 10.626 1.00 95.12 108 ILE A C 1
ATOM 907 O O . ILE A 1 108 ? -13.468 3.386 9.778 1.00 95.12 108 ILE A O 1
ATOM 911 N N . GLU A 1 109 ? -13.128 2.848 11.933 1.00 94.94 109 GLU A N 1
ATOM 912 C CA . GLU A 1 109 ? -14.067 3.832 12.481 1.00 94.94 109 GLU A CA 1
ATOM 913 C C . GLU A 1 109 ? -13.676 5.265 12.097 1.00 94.94 109 GLU A C 1
ATOM 915 O O . GLU A 1 109 ? -14.492 6.023 11.570 1.00 94.94 109 GLU A O 1
ATOM 920 N N . VAL A 1 110 ? -12.400 5.621 12.286 1.00 94.94 110 VAL A N 1
ATOM 921 C CA . VAL A 1 110 ? -11.881 6.946 11.926 1.00 94.94 110 VAL A CA 1
ATOM 922 C C . VAL A 1 110 ? -12.006 7.190 10.425 1.00 94.94 110 VAL A C 1
ATOM 924 O O . VAL A 1 110 ? -12.447 8.264 10.018 1.00 94.94 110 VAL A O 1
ATOM 927 N N . PHE A 1 111 ? -11.665 6.203 9.595 1.00 95.94 111 PHE A N 1
ATOM 928 C CA . PHE A 1 111 ? -11.806 6.319 8.149 1.00 95.94 111 PHE A CA 1
ATOM 929 C C . PHE A 1 111 ? -13.264 6.547 7.731 1.00 95.94 111 PHE A C 1
ATOM 931 O O . PHE A 1 111 ? -13.527 7.479 6.972 1.00 95.94 111 PHE A O 1
ATOM 938 N N . LYS A 1 112 ? -14.215 5.758 8.251 1.00 94.19 112 LYS A N 1
ATOM 939 C CA . LYS A 1 112 ? -15.647 5.902 7.931 1.00 94.19 112 LYS A CA 1
ATOM 940 C C . LYS A 1 112 ? -16.161 7.295 8.309 1.00 94.19 112 LYS A C 1
ATOM 942 O O . LYS A 1 112 ? -16.730 7.983 7.463 1.00 94.19 112 LYS A O 1
ATOM 947 N N . LYS A 1 113 ? -15.818 7.783 9.506 1.00 93.94 113 LYS A N 1
ATOM 948 C CA . LYS A 1 113 ? -16.157 9.144 9.952 1.00 93.94 113 LYS A CA 1
ATOM 949 C C . LYS A 1 113 ? -15.567 10.234 9.048 1.00 93.94 113 LYS A C 1
ATOM 951 O O . LYS A 1 113 ? -16.236 11.222 8.749 1.00 93.94 113 LYS A O 1
ATOM 956 N N . LEU A 1 114 ? -14.324 10.074 8.585 1.00 91.44 114 LEU A N 1
ATOM 957 C CA . LEU A 1 114 ? -13.703 11.018 7.648 1.00 91.44 114 LEU A CA 1
ATOM 958 C C . LEU A 1 114 ? -14.420 11.045 6.292 1.00 91.44 114 LEU A C 1
ATOM 960 O O . LEU A 1 114 ? -14.569 12.120 5.712 1.00 91.44 114 LEU A O 1
ATOM 964 N N . GLN A 1 115 ? -14.871 9.894 5.787 1.00 91.62 115 GLN A N 1
ATOM 965 C CA . GLN A 1 115 ? -15.630 9.834 4.535 1.00 91.62 115 GLN A CA 1
ATOM 966 C C . GLN A 1 115 ? -17.002 10.499 4.672 1.00 91.62 115 GLN A C 1
ATOM 968 O O . GLN A 1 115 ? -17.373 11.302 3.820 1.00 91.62 115 GLN A O 1
ATOM 973 N N . GLU A 1 116 ? -17.717 10.254 5.769 1.00 91.44 116 GLU A N 1
ATOM 974 C CA . GLU A 1 116 ? -18.999 10.913 6.056 1.00 91.44 116 GLU A CA 1
ATOM 975 C C . GLU A 1 116 ? -18.862 12.442 6.096 1.00 91.44 116 GLU A C 1
ATOM 977 O O . GLU A 1 116 ? -19.647 13.163 5.476 1.00 91.44 116 GLU A O 1
ATOM 982 N N . LEU A 1 117 ? -17.822 12.953 6.765 1.00 89.50 117 LEU A N 1
ATOM 983 C CA . LEU A 1 117 ? -17.542 14.391 6.829 1.00 89.50 117 LEU A CA 1
ATOM 984 C C . LEU A 1 117 ? -17.244 14.993 5.447 1.00 89.50 117 LEU A C 1
ATOM 986 O O . LEU A 1 117 ? -17.704 16.099 5.152 1.00 89.50 117 LEU A O 1
ATOM 990 N N . LYS A 1 118 ? -16.501 14.279 4.592 1.00 88.38 118 LYS A N 1
ATOM 991 C CA . LYS A 1 118 ? -16.207 14.716 3.215 1.00 88.38 118 LYS A CA 1
ATOM 992 C C . LYS A 1 118 ? -17.477 14.777 2.365 1.00 88.38 118 LYS A C 1
ATOM 994 O O . LYS A 1 118 ? -17.702 15.783 1.696 1.00 88.38 118 LYS A O 1
ATOM 999 N N . THR A 1 119 ? -18.326 13.756 2.446 1.00 86.81 119 THR A N 1
ATOM 1000 C CA . THR A 1 119 ? -19.610 13.715 1.731 1.00 86.81 119 THR A CA 1
ATOM 1001 C C . THR A 1 119 ? -20.530 14.858 2.161 1.00 86.81 119 THR A C 1
ATOM 1003 O O . THR A 1 119 ? -21.056 15.581 1.317 1.00 86.81 119 THR A O 1
ATOM 1006 N N . ASN A 1 120 ? -20.664 15.095 3.468 1.00 83.44 120 ASN A N 1
ATOM 1007 C CA . ASN A 1 120 ? -21.515 16.168 3.992 1.00 83.44 120 ASN A CA 1
ATOM 1008 C C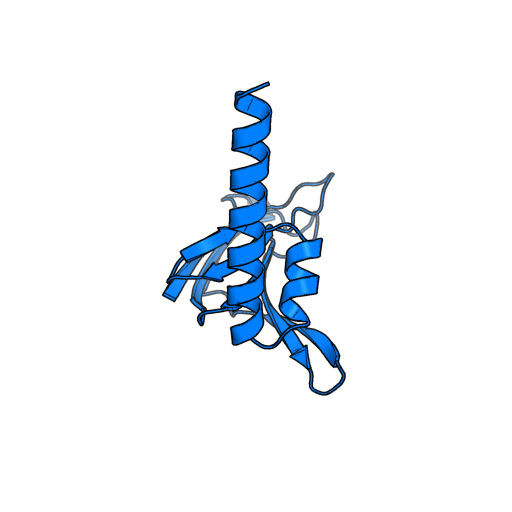 . ASN A 1 120 ? -21.026 17.566 3.587 1.00 83.44 120 ASN A C 1
ATOM 1010 O O . ASN A 1 120 ? -21.837 18.441 3.287 1.00 83.44 120 ASN A O 1
ATOM 1014 N N . LYS A 1 121 ? -19.705 17.784 3.538 1.00 80.88 121 LYS A N 1
ATOM 1015 C CA . LYS A 1 121 ? -19.129 19.060 3.092 1.00 80.88 121 LYS A CA 1
ATOM 1016 C C . LYS A 1 121 ? -19.434 19.345 1.619 1.00 80.88 121 LYS A C 1
ATOM 1018 O O . LYS A 1 121 ? -19.789 20.473 1.291 1.00 80.88 121 LYS A O 1
ATOM 1023 N N . ASN A 1 122 ? -19.327 18.338 0.753 1.00 75.69 122 ASN A N 1
ATOM 1024 C CA . ASN A 1 122 ? -19.632 18.497 -0.670 1.00 75.69 122 ASN A CA 1
ATOM 1025 C C . ASN A 1 122 ? -21.119 18.815 -0.892 1.00 75.69 122 ASN A C 1
ATOM 1027 O O . ASN A 1 122 ? -21.434 19.773 -1.591 1.00 75.69 122 ASN A O 1
ATOM 1031 N N . ASN A 1 123 ? -22.019 18.113 -0.197 1.00 72.94 123 ASN A N 1
ATOM 1032 C CA . ASN A 1 123 ? -23.465 18.345 -0.298 1.00 72.94 123 ASN A CA 1
ATOM 1033 C C . ASN A 1 123 ? -23.894 19.757 0.144 1.00 72.94 123 ASN A C 1
ATOM 1035 O O . ASN A 1 123 ? -24.864 20.298 -0.380 1.00 72.94 123 ASN A O 1
ATOM 1039 N N . ASN A 1 124 ? -23.198 20.361 1.113 1.00 70.06 124 ASN A N 1
ATOM 1040 C CA . ASN A 1 124 ? -23.485 21.731 1.551 1.00 70.06 124 ASN A CA 1
ATOM 1041 C C . ASN A 1 124 ? -22.961 22.786 0.563 1.00 70.06 124 ASN A C 1
ATOM 1043 O O . ASN A 1 124 ? -23.592 23.828 0.396 1.00 70.06 124 ASN A O 1
ATOM 1047 N N . ASN A 1 125 ? -21.843 22.506 -0.113 1.00 67.38 125 ASN A N 1
ATOM 1048 C CA . ASN A 1 125 ? -21.291 23.386 -1.144 1.00 67.38 125 ASN A CA 1
ATOM 1049 C C . ASN A 1 125 ? -22.114 23.372 -2.443 1.00 67.38 125 ASN A C 1
ATOM 1051 O O . ASN A 1 125 ? -22.131 24.375 -3.139 1.00 67.38 125 ASN A O 1
ATOM 1055 N N . GLU A 1 126 ? -22.798 22.272 -2.770 1.00 64.19 126 GLU A N 1
ATOM 1056 C CA . GLU A 1 126 ? -23.675 22.181 -3.954 1.00 64.19 126 GLU A CA 1
ATOM 1057 C C . GLU A 1 126 ? -25.057 22.829 -3.751 1.00 64.19 126 GLU A C 1
ATOM 1059 O O . GLU A 1 126 ? -25.806 23.014 -4.707 1.00 64.19 126 GLU A O 1
ATOM 1064 N N . ARG A 1 127 ? -25.415 23.161 -2.504 1.00 58.59 127 ARG A N 1
ATOM 1065 C CA . ARG A 1 127 ? -26.692 23.798 -2.134 1.00 58.59 127 ARG A CA 1
ATOM 1066 C C . ARG A 1 127 ? -26.584 25.304 -1.866 1.00 58.59 127 ARG A C 1
ATOM 1068 O O . ARG A 1 127 ? -27.597 25.907 -1.518 1.00 58.59 127 ARG A O 1
ATOM 1075 N N . SER A 1 128 ? -25.382 25.875 -1.972 1.00 51.91 128 SER A N 1
ATOM 1076 C CA . SER A 1 128 ? -25.102 27.312 -1.807 1.00 51.91 128 SER A CA 1
ATOM 1077 C C . SER A 1 128 ? -24.884 27.965 -3.165 1.00 51.91 128 SER A C 1
ATOM 1079 O O . SER A 1 128 ? -25.306 29.129 -3.318 1.00 51.91 128 SER A O 1
#

pLDDT: mean 92.62, std 7.84, range [51.91, 98.56]

Radius of gyration: 16.83 Å; chains: 1; bounding box: 44×39×44 Å

Secondary structure (DSSP, 8-state):
-EEEEE--TTB-HHHH---EEEEEEE-TTS-EEEEEPPPSEEEEETTTTEEEEEEEEE--TT-EEEEE----SS----EEEEEETTEEEEE-HHHHHHHHTS-HHHHHHHHHHHHHHHHHHHHHHTT-

Foldseek 3Di:
DKDKDKADAFAACVQPHDKWKWWFAQDPVLDTDTHTADWPDKDADVVSRGIMTMGIDDDDALTKMWTQRHGDNVDRDIWIWHQHPNDTDTDDPVLSVVSNSDDSVVSRVVVVVVVVVVVVVVVVVVVD

Sequence (128 aa):
MLVFLETTPDFDPRKQGHAYVCFLKLTSSGKIVREFVERSSTIWHDRRKTYFACWHFVAPEGAVIETRLSAHWRKDEREYYIVVDDKLHKINALEAFELARKPPKERIEVFKKLQELKTNKNNNNERS